Protein AF-A0A976K8Y5-F1 (afdb_monomer_lite)

Sequence (59 aa):
MTAIRMQFFTLAAIILVGILLTGFENAHWFSYFPVLMLLVAGITGVCPGLKFWQKMGFE

Structure (mmCIF, N/CA/C/O backbone):
data_AF-A0A976K8Y5-F1
#
_entry.id   AF-A0A976K8Y5-F1
#
loop_
_atom_site.group_PDB
_atom_site.id
_atom_site.type_symbol
_atom_site.label_atom_id
_atom_site.label_alt_id
_atom_site.label_comp_id
_atom_site.label_asym_id
_atom_site.label_entity_id
_atom_site.label_seq_id
_atom_site.pdbx_PDB_ins_code
_atom_site.Cartn_x
_atom_site.Cartn_y
_atom_site.Cartn_z
_atom_site.occupancy
_atom_site.B_iso_or_equiv
_atom_site.auth_seq_id
_atom_site.auth_comp_id
_atom_site.auth_asym_id
_atom_site.auth_atom_id
_atom_site.pdbx_PDB_model_num
ATOM 1 N N . MET A 1 1 ? -5.929 7.883 13.683 1.00 55.62 1 MET A N 1
ATOM 2 C CA . MET A 1 1 ? -5.286 6.822 12.877 1.00 55.62 1 MET A CA 1
ATOM 3 C C . MET A 1 1 ? -4.734 5.777 13.834 1.00 55.62 1 MET A C 1
ATOM 5 O O . MET A 1 1 ? -3.905 6.127 14.657 1.00 55.62 1 MET A O 1
ATOM 9 N N . THR A 1 2 ? -5.236 4.542 13.803 1.00 76.44 2 THR A N 1
ATOM 10 C CA . THR A 1 2 ? -4.739 3.448 14.663 1.00 76.44 2 THR A CA 1
ATOM 11 C C . THR A 1 2 ? -3.374 2.971 14.154 1.00 76.44 2 THR A C 1
ATOM 13 O O . THR A 1 2 ? -3.178 2.932 12.939 1.00 76.44 2 THR A O 1
ATOM 16 N N . ALA A 1 3 ? -2.455 2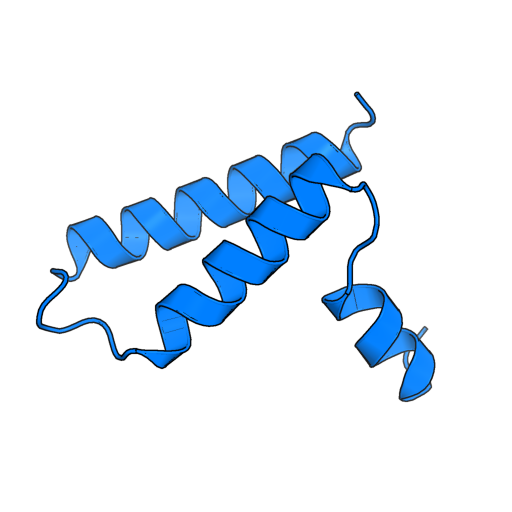.582 15.046 1.00 79.00 3 ALA A N 1
ATOM 17 C CA . ALA A 1 3 ? -1.096 2.118 14.717 1.00 79.00 3 ALA A CA 1
ATOM 18 C C . ALA A 1 3 ? -1.055 1.087 13.569 1.00 79.00 3 ALA A C 1
ATOM 20 O O . ALA A 1 3 ? -0.237 1.182 12.661 1.00 79.00 3 ALA A O 1
ATOM 21 N N . ILE A 1 4 ? -2.028 0.178 13.541 1.00 80.31 4 ILE A N 1
ATOM 22 C CA . ILE A 1 4 ? -2.225 -0.829 12.490 1.00 80.31 4 ILE A CA 1
ATOM 23 C C . ILE A 1 4 ? -2.389 -0.224 11.085 1.00 80.31 4 ILE A C 1
ATOM 25 O O . ILE A 1 4 ? -1.804 -0.725 10.130 1.00 80.31 4 ILE A O 1
ATOM 29 N N . ARG A 1 5 ? -3.109 0.895 10.939 1.00 78.88 5 ARG A N 1
ATOM 30 C CA . ARG A 1 5 ? -3.279 1.565 9.636 1.00 78.88 5 ARG A CA 1
ATOM 31 C C . ARG A 1 5 ? -1.983 2.209 9.149 1.00 78.88 5 ARG A C 1
ATOM 33 O O . ARG A 1 5 ? -1.696 2.150 7.958 1.00 78.88 5 ARG A O 1
ATOM 40 N N . MET A 1 6 ? -1.198 2.780 10.065 1.00 81.94 6 MET A N 1
ATOM 41 C CA . MET A 1 6 ? 0.123 3.335 9.744 1.00 81.94 6 MET A CA 1
ATOM 42 C C . MET A 1 6 ? 1.084 2.224 9.314 1.00 81.94 6 MET A C 1
ATOM 44 O O . MET A 1 6 ? 1.819 2.397 8.350 1.00 81.94 6 MET A O 1
ATOM 48 N N . GLN A 1 7 ? 1.003 1.055 9.953 1.00 83.69 7 GLN A N 1
ATOM 49 C CA . GLN A 1 7 ? 1.841 -0.095 9.627 1.00 83.69 7 GLN A CA 1
ATOM 50 C C . GLN A 1 7 ? 1.589 -0.624 8.206 1.00 83.69 7 GLN A C 1
ATOM 52 O O . GLN A 1 7 ? 2.546 -0.919 7.495 1.00 83.69 7 GLN A O 1
ATOM 57 N N . PHE A 1 8 ? 0.336 -0.663 7.732 1.00 84.50 8 PHE A N 1
ATOM 58 C CA . PHE A 1 8 ? 0.054 -1.015 6.329 1.00 84.50 8 PHE A CA 1
ATOM 59 C C . PHE A 1 8 ? 0.608 -0.005 5.334 1.00 84.50 8 PHE A C 1
ATOM 61 O O . PHE A 1 8 ? 1.116 -0.408 4.291 1.00 84.50 8 PHE A O 1
ATOM 68 N N . PHE A 1 9 ? 0.566 1.287 5.663 1.00 83.38 9 PHE A N 1
ATOM 69 C CA . PHE A 1 9 ? 1.197 2.315 4.838 1.00 83.38 9 PHE A CA 1
ATOM 70 C C . PHE A 1 9 ? 2.719 2.169 4.804 1.00 83.38 9 PHE A C 1
ATOM 72 O O . PHE A 1 9 ? 3.307 2.262 3.729 1.00 83.38 9 PHE A O 1
ATOM 79 N N . THR A 1 10 ? 3.359 1.890 5.941 1.00 85.94 10 THR A N 1
ATOM 80 C CA . THR A 1 10 ? 4.805 1.644 6.001 1.00 85.94 10 THR A CA 1
ATOM 81 C C . THR A 1 10 ? 5.192 0.420 5.174 1.00 85.94 10 THR A C 1
ATOM 83 O O . THR A 1 10 ? 6.127 0.493 4.383 1.00 85.94 10 THR A O 1
ATOM 86 N N . LEU A 1 11 ? 4.444 -0.682 5.279 1.00 87.06 11 LEU A N 1
ATOM 87 C CA . LEU A 1 11 ? 4.682 -1.887 4.479 1.00 87.06 11 LEU A CA 1
ATOM 88 C C . LEU A 1 11 ? 4.460 -1.636 2.980 1.00 87.06 11 LEU A C 1
ATOM 90 O O . LEU A 1 11 ? 5.287 -2.044 2.167 1.00 87.06 11 LEU A O 1
ATOM 94 N N . ALA A 1 12 ? 3.393 -0.921 2.610 1.00 86.50 12 ALA A N 1
ATOM 95 C CA . ALA A 1 12 ? 3.153 -0.519 1.224 1.00 86.50 12 ALA A CA 1
ATOM 96 C C . ALA A 1 12 ? 4.310 0.332 0.680 1.00 86.50 12 ALA A C 1
ATOM 98 O O . ALA A 1 12 ? 4.773 0.088 -0.431 1.00 86.50 12 ALA A O 1
ATOM 99 N N . ALA A 1 13 ? 4.810 1.284 1.475 1.00 86.88 13 ALA A N 1
ATOM 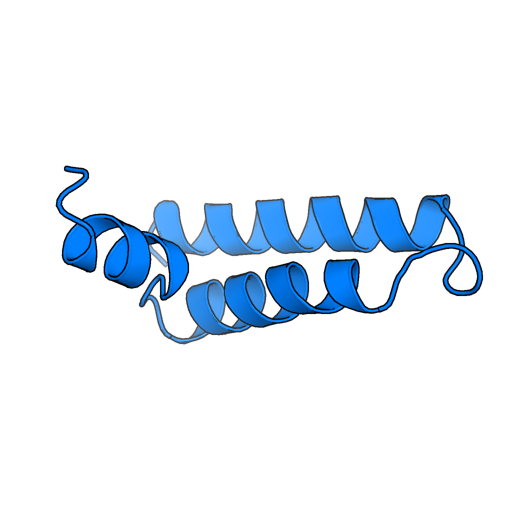100 C CA . ALA A 1 13 ? 5.939 2.129 1.106 1.00 86.88 13 ALA A CA 1
ATOM 101 C C . ALA A 1 13 ? 7.229 1.316 0.928 1.00 86.88 13 ALA A C 1
ATOM 103 O O . ALA A 1 1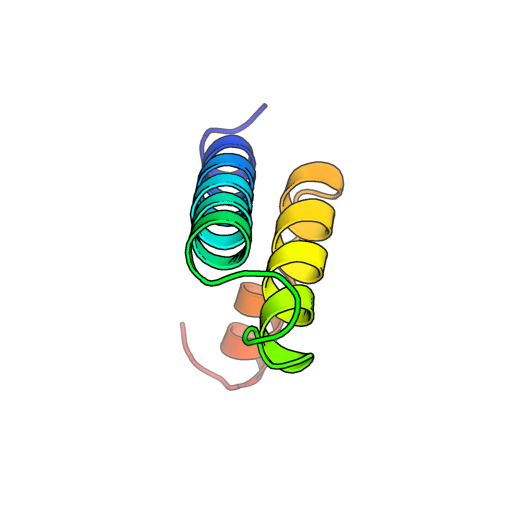3 ? 7.924 1.509 -0.062 1.00 86.88 13 ALA A O 1
ATOM 104 N N . ILE A 1 14 ? 7.524 0.368 1.824 1.00 89.12 14 ILE A N 1
ATOM 105 C CA . ILE A 1 14 ? 8.708 -0.501 1.721 1.00 89.12 14 ILE A CA 1
ATOM 106 C C . ILE A 1 14 ? 8.664 -1.340 0.439 1.00 89.12 14 ILE A C 1
ATOM 108 O O . ILE A 1 14 ? 9.663 -1.424 -0.272 1.00 89.12 14 ILE A O 1
ATOM 112 N N . ILE A 1 15 ? 7.512 -1.931 0.108 1.00 86.94 15 ILE A N 1
ATOM 113 C CA . ILE A 1 15 ? 7.369 -2.750 -1.105 1.00 86.94 15 ILE A CA 1
ATOM 114 C C . ILE A 1 15 ? 7.469 -1.877 -2.360 1.00 86.94 15 ILE A C 1
ATOM 116 O O . ILE A 1 15 ? 8.125 -2.264 -3.324 1.00 86.94 15 ILE A O 1
ATOM 120 N N . LEU A 1 16 ? 6.882 -0.678 -2.343 1.00 86.19 16 LEU A N 1
ATOM 121 C CA . LEU A 1 16 ? 6.968 0.272 -3.454 1.00 86.19 16 LEU A CA 1
ATOM 122 C C . LEU A 1 16 ? 8.416 0.747 -3.669 1.00 86.19 16 LEU A C 1
ATOM 124 O O . LEU A 1 16 ? 8.885 0.782 -4.805 1.00 86.19 16 LEU A O 1
ATOM 128 N N . VAL A 1 17 ? 9.157 1.013 -2.589 1.00 88.94 17 VAL A N 1
ATOM 129 C CA . VAL A 1 17 ? 10.601 1.298 -2.635 1.00 88.94 17 VAL A CA 1
ATOM 130 C C . VAL A 1 17 ? 11.382 0.099 -3.183 1.00 88.94 17 VAL A C 1
ATOM 132 O O . VAL A 1 17 ? 12.267 0.282 -4.013 1.00 88.94 17 VAL A O 1
ATOM 135 N N . GLY A 1 18 ? 11.025 -1.129 -2.800 1.00 84.81 18 GLY A N 1
ATOM 136 C CA . GLY A 1 18 ? 11.622 -2.346 -3.357 1.00 84.81 18 GLY A CA 1
ATOM 137 C C . GLY A 1 18 ? 11.407 -2.483 -4.869 1.00 84.81 18 GLY A C 1
ATOM 138 O O . GLY A 1 18 ? 12.346 -2.802 -5.597 1.00 84.81 18 GLY A O 1
ATOM 139 N N . ILE A 1 19 ? 10.204 -2.177 -5.361 1.00 85.75 19 ILE A N 1
ATOM 140 C CA . ILE A 1 19 ? 9.887 -2.173 -6.800 1.00 85.75 19 ILE A CA 1
ATOM 141 C C . ILE A 1 19 ? 10.689 -1.087 -7.528 1.00 85.75 19 ILE A C 1
ATOM 143 O O . ILE A 1 19 ? 11.261 -1.354 -8.584 1.00 85.75 19 ILE A O 1
ATOM 147 N N . LEU A 1 20 ? 10.794 0.107 -6.937 1.00 84.19 20 LEU A N 1
ATOM 148 C CA . LEU A 1 20 ? 11.617 1.200 -7.458 1.00 84.19 20 LEU A CA 1
ATOM 149 C C . LEU A 1 20 ? 13.096 0.805 -7.585 1.00 84.19 20 LEU A C 1
ATOM 151 O O . LEU A 1 20 ? 13.696 1.075 -8.621 1.00 84.19 20 LEU A O 1
ATOM 155 N N . LEU A 1 21 ? 13.671 0.143 -6.573 1.00 84.62 21 LEU A N 1
ATOM 156 C CA . LEU A 1 21 ? 15.071 -0.309 -6.598 1.00 84.62 21 LEU A CA 1
ATOM 157 C C . LEU A 1 21 ? 15.316 -1.465 -7.577 1.00 84.62 21 LEU A C 1
ATOM 159 O O . LEU A 1 21 ? 16.402 -1.570 -8.136 1.00 84.62 21 LEU A O 1
ATOM 163 N N . THR A 1 22 ? 14.324 -2.334 -7.776 1.00 84.62 22 THR A N 1
ATOM 164 C CA . THR A 1 22 ? 14.424 -3.477 -8.702 1.00 84.62 22 THR A CA 1
ATOM 165 C C . THR A 1 22 ? 14.284 -3.030 -10.165 1.00 84.62 22 THR A C 1
ATOM 167 O O . THR A 1 22 ? 14.758 -3.704 -11.082 1.00 84.62 22 THR A O 1
ATOM 170 N N . GLY A 1 23 ? 13.670 -1.866 -10.389 1.00 79.88 23 GLY A N 1
ATOM 171 C CA . GLY A 1 23 ? 13.301 -1.361 -11.704 1.00 79.88 23 GLY A CA 1
ATOM 172 C C . GLY A 1 23 ? 11.942 -1.908 -12.139 1.00 79.88 23 GLY A C 1
ATOM 173 O O . GLY A 1 23 ? 11.684 -3.112 -12.075 1.00 79.88 23 GLY A O 1
ATOM 174 N N . PHE A 1 24 ? 11.070 -1.014 -12.613 1.00 74.50 24 PHE A N 1
ATOM 175 C CA . PHE A 1 24 ? 9.699 -1.347 -13.022 1.00 74.50 24 PHE A CA 1
ATOM 176 C C . PHE A 1 24 ? 9.633 -2.386 -14.153 1.00 74.50 24 PHE A C 1
ATOM 178 O O . PHE A 1 24 ? 8.636 -3.095 -14.253 1.00 74.50 24 PHE A O 1
ATOM 185 N N . GLU A 1 25 ? 10.692 -2.511 -14.961 1.00 77.19 25 GLU A N 1
ATOM 186 C CA . GLU A 1 25 ? 10.809 -3.517 -16.028 1.00 77.19 25 GLU A CA 1
ATOM 187 C C . GLU A 1 25 ? 11.136 -4.929 -15.514 1.00 77.19 25 GLU A C 1
ATOM 189 O O . GLU A 1 25 ? 10.761 -5.908 -16.151 1.00 77.19 25 GLU A O 1
ATOM 194 N N . ASN A 1 26 ? 11.790 -5.056 -14.353 1.00 80.25 26 ASN A N 1
ATOM 195 C CA . ASN A 1 26 ? 12.146 -6.357 -13.769 1.00 80.25 26 ASN A CA 1
ATOM 196 C C . ASN A 1 26 ? 11.128 -6.838 -12.727 1.00 80.25 26 ASN A C 1
ATOM 198 O O . ASN A 1 26 ? 11.065 -8.028 -12.411 1.00 80.25 26 ASN A O 1
ATOM 202 N N . ALA A 1 27 ? 10.337 -5.927 -12.157 1.00 80.62 27 ALA A N 1
ATOM 203 C CA . ALA A 1 27 ? 9.318 -6.280 -11.183 1.00 80.62 27 ALA A CA 1
ATOM 204 C C . ALA A 1 27 ? 8.133 -6.971 -11.875 1.00 80.62 27 ALA A C 1
ATOM 206 O O . ALA A 1 27 ? 7.374 -6.353 -12.621 1.00 80.62 27 ALA A O 1
ATOM 207 N N . HIS A 1 28 ? 7.943 -8.260 -11.584 1.00 78.94 28 HIS A N 1
ATOM 208 C CA . HIS A 1 28 ? 6.793 -9.014 -12.076 1.00 78.94 28 HIS A CA 1
ATOM 209 C C . HIS A 1 28 ? 5.481 -8.318 -11.669 1.00 78.94 28 HIS A C 1
ATOM 211 O O . HIS A 1 28 ? 5.346 -7.866 -10.529 1.00 78.94 28 HIS A O 1
ATOM 217 N N . TRP A 1 29 ? 4.484 -8.295 -12.566 1.00 82.00 29 TRP A N 1
ATOM 218 C CA . TRP A 1 29 ? 3.160 -7.672 -12.353 1.00 82.00 29 TRP A CA 1
ATOM 219 C C . TRP A 1 29 ? 2.541 -8.006 -10.982 1.00 82.00 29 TRP A C 1
ATOM 221 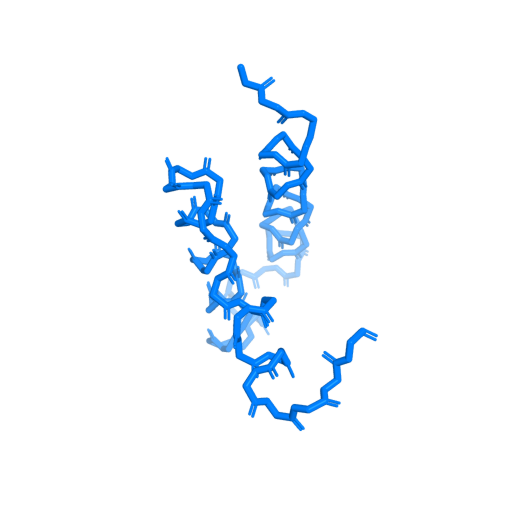O O . TRP A 1 29 ? 1.852 -7.203 -10.353 1.00 82.00 29 TRP A O 1
ATOM 231 N N . PHE A 1 30 ? 2.801 -9.219 -10.501 1.00 81.94 30 PHE A N 1
ATOM 232 C CA . PHE A 1 30 ? 2.269 -9.710 -9.237 1.00 81.94 30 PHE A CA 1
ATOM 233 C C . PHE A 1 30 ? 2.693 -8.867 -8.024 1.00 81.94 30 PHE A C 1
ATOM 235 O O . PHE A 1 30 ? 1.913 -8.748 -7.086 1.00 81.94 30 PHE A O 1
ATOM 242 N N . SER A 1 31 ? 3.863 -8.221 -8.045 1.00 79.88 31 SER A N 1
ATOM 243 C CA . SER A 1 31 ? 4.347 -7.391 -6.930 1.00 79.88 31 SER A CA 1
ATOM 244 C C . SER A 1 31 ? 3.560 -6.090 -6.741 1.00 79.88 31 SER A C 1
ATOM 246 O O . SER A 1 31 ? 3.544 -5.544 -5.640 1.00 79.88 31 SER A O 1
ATOM 248 N N . TYR A 1 32 ? 2.838 -5.612 -7.759 1.00 81.06 32 TYR A N 1
ATOM 249 C CA . TYR A 1 32 ? 1.970 -4.433 -7.626 1.00 81.06 32 TYR A CA 1
ATOM 250 C C . TYR A 1 32 ? 0.661 -4.752 -6.885 1.00 81.06 32 TYR A C 1
ATOM 252 O O . TYR A 1 32 ? 0.083 -3.880 -6.234 1.00 81.06 32 TYR A O 1
ATOM 260 N N . PHE A 1 33 ? 0.210 -6.009 -6.929 1.00 85.38 33 PHE A N 1
ATOM 261 C CA . PHE A 1 33 ? -1.008 -6.465 -6.258 1.00 85.38 33 PHE A CA 1
ATOM 262 C C . PHE A 1 33 ? -0.979 -6.290 -4.724 1.00 85.38 33 PHE A C 1
ATOM 264 O O . PHE A 1 33 ? -1.914 -5.689 -4.185 1.00 85.38 33 PHE A O 1
ATOM 271 N N . PRO A 1 34 ? 0.069 -6.725 -3.989 1.00 84.19 34 PRO A N 1
ATOM 272 C CA . PRO A 1 34 ? 0.154 -6.498 -2.551 1.00 84.19 34 PRO A CA 1
ATOM 273 C C . PRO A 1 34 ? 0.253 -5.010 -2.203 1.00 84.19 34 PRO A C 1
ATOM 275 O O . PRO A 1 34 ? -0.348 -4.599 -1.215 1.00 84.19 34 PRO A O 1
ATOM 278 N N . VAL A 1 35 ? 0.917 -4.181 -3.020 1.00 85.56 35 VAL A N 1
ATOM 279 C CA . VAL A 1 35 ? 0.955 -2.719 -2.811 1.00 85.56 35 VAL A CA 1
ATOM 280 C C . VAL A 1 35 ? -0.456 -2.128 -2.858 1.00 85.56 35 VAL A C 1
ATOM 282 O O . VAL A 1 35 ? -0.840 -1.373 -1.965 1.00 85.56 35 VAL A O 1
ATOM 285 N N . LEU A 1 36 ? -1.258 -2.525 -3.849 1.00 84.25 36 LEU A N 1
ATOM 286 C CA . LEU A 1 36 ? -2.659 -2.120 -3.985 1.00 84.25 36 LEU A CA 1
ATOM 287 C C . LEU A 1 36 ? -3.514 -2.590 -2.800 1.00 84.25 36 LEU A C 1
ATOM 289 O O . LEU A 1 36 ? -4.241 -1.790 -2.213 1.00 84.25 36 LEU A O 1
ATOM 293 N N . MET A 1 37 ? -3.392 -3.858 -2.397 1.00 83.25 37 MET A N 1
ATOM 294 C CA . MET A 1 37 ? -4.108 -4.392 -1.230 1.00 83.25 37 MET A CA 1
ATOM 295 C C . MET A 1 37 ? -3.743 -3.661 0.065 1.00 83.25 37 MET A C 1
ATOM 297 O O . MET A 1 37 ? -4.630 -3.384 0.873 1.00 83.25 37 MET A O 1
ATOM 301 N N . LEU A 1 38 ? -2.464 -3.341 0.268 1.00 84.44 38 LEU A N 1
ATOM 302 C CA . LEU A 1 38 ? -1.975 -2.656 1.465 1.00 84.44 38 LEU A CA 1
ATOM 303 C C . LEU A 1 38 ? -2.383 -1.179 1.491 1.00 84.44 38 LEU A C 1
ATOM 305 O O . LEU A 1 38 ? -2.764 -0.681 2.549 1.00 84.44 38 LEU A O 1
ATOM 309 N N . LEU A 1 39 ? -2.385 -0.492 0.344 1.00 82.62 39 LEU A N 1
ATOM 310 C CA . LEU A 1 39 ? -2.904 0.876 0.234 1.00 82.62 39 LEU A CA 1
ATOM 311 C C . LEU A 1 39 ? -4.406 0.930 0.516 1.00 82.62 39 LEU A C 1
ATOM 313 O O . LEU A 1 39 ? -4.857 1.744 1.325 1.00 82.62 39 LEU A O 1
ATOM 317 N N . VAL A 1 40 ? -5.184 0.024 -0.083 1.00 81.81 40 VAL A N 1
ATOM 318 C CA . VAL A 1 40 ? -6.623 -0.081 0.194 1.00 81.81 40 VAL A CA 1
ATOM 319 C C . VAL A 1 40 ? -6.859 -0.424 1.666 1.00 81.81 40 VAL A C 1
ATOM 321 O O . VAL A 1 40 ? -7.746 0.169 2.280 1.00 81.81 40 VAL A O 1
ATOM 324 N N . ALA A 1 41 ? -6.048 -1.298 2.270 1.00 81.75 41 ALA A N 1
ATOM 325 C CA . ALA A 1 41 ? -6.126 -1.611 3.6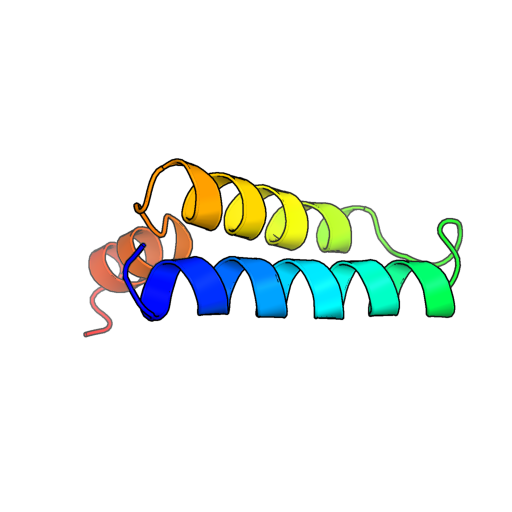98 1.00 81.75 41 ALA A CA 1
ATOM 326 C C . ALA A 1 41 ? -5.788 -0.409 4.592 1.00 81.75 41 ALA A C 1
ATOM 328 O O . ALA A 1 41 ? -6.469 -0.162 5.591 1.00 81.75 41 ALA A O 1
ATOM 329 N N . GLY A 1 42 ? -4.788 0.388 4.212 1.00 79.94 42 GLY A N 1
ATOM 330 C CA . GLY A 1 42 ? -4.428 1.630 4.892 1.00 79.94 42 GLY A CA 1
ATOM 331 C C . GLY A 1 42 ? -5.551 2.674 4.852 1.00 79.94 42 GLY A C 1
ATOM 332 O O . GLY A 1 42 ? -5.793 3.353 5.857 1.00 79.94 42 GLY A O 1
ATOM 333 N N . ILE A 1 43 ? -6.285 2.771 3.736 1.00 81.75 43 ILE A N 1
ATOM 334 C CA . ILE A 1 43 ? -7.383 3.736 3.519 1.00 81.75 43 ILE A CA 1
ATOM 335 C C . ILE A 1 43 ? -8.711 3.269 4.135 1.00 81.75 43 ILE A C 1
ATOM 337 O O . ILE A 1 43 ? -9.398 4.054 4.790 1.00 81.75 43 ILE A O 1
ATOM 341 N N . THR A 1 44 ? -9.081 2.004 3.961 1.00 79.50 44 THR A N 1
ATOM 342 C CA . THR A 1 44 ? -10.362 1.460 4.450 1.00 79.50 44 THR A CA 1
ATOM 343 C C . THR A 1 44 ? -10.290 0.977 5.896 1.00 79.50 44 THR A C 1
ATOM 345 O O . THR A 1 44 ? -11.315 0.879 6.564 1.00 79.50 44 THR A O 1
ATOM 348 N N . GLY A 1 45 ? -9.089 0.689 6.410 1.00 67.81 45 GLY A N 1
ATOM 349 C CA . GLY A 1 45 ? -8.897 0.079 7.727 1.00 67.81 45 GLY A CA 1
ATOM 350 C C . GLY A 1 45 ? -9.274 -1.406 7.782 1.00 67.81 45 GLY A C 1
ATOM 351 O O . GLY A 1 45 ? -9.153 -2.021 8.838 1.00 67.81 45 GLY A O 1
ATOM 352 N N . VAL A 1 46 ? -9.710 -1.991 6.662 1.00 71.69 46 VAL A N 1
ATOM 353 C CA . VAL A 1 46 ? -10.013 -3.416 6.532 1.00 71.69 46 VAL A CA 1
ATOM 354 C C . VAL A 1 46 ? -8.836 -4.082 5.848 1.00 71.69 46 VAL A C 1
ATOM 356 O O . VAL A 1 46 ? -8.433 -3.671 4.768 1.00 71.69 46 VAL A O 1
ATOM 359 N N . CYS A 1 47 ? -8.296 -5.130 6.458 1.00 75.19 47 CYS A N 1
ATOM 360 C CA . CYS A 1 47 ? -7.191 -5.889 5.884 1.00 75.19 47 CYS A CA 1
ATOM 361 C C . CYS A 1 47 ? -7.748 -7.061 5.089 1.00 75.19 47 CYS A C 1
ATOM 363 O O . CYS A 1 47 ? -8.074 -8.083 5.698 1.00 75.19 47 CYS A O 1
ATOM 365 N N . PRO A 1 48 ? -7.872 -6.963 3.753 1.00 71.50 48 PRO A N 1
ATOM 366 C CA . PRO A 1 48 ? -8.358 -8.077 2.951 1.00 71.50 48 PRO A CA 1
ATOM 367 C C . PRO A 1 48 ? -7.478 -9.318 3.119 1.00 71.50 48 PRO A C 1
ATOM 369 O O . PRO A 1 48 ? -8.010 -10.419 3.164 1.00 71.50 48 PRO A O 1
ATOM 372 N N . GLY A 1 49 ? -6.164 -9.149 3.314 1.00 73.31 49 GLY A N 1
ATOM 373 C CA . GLY A 1 49 ? -5.250 -10.260 3.595 1.00 73.31 49 GLY A CA 1
ATOM 374 C C . GLY A 1 49 ? -5.571 -10.978 4.908 1.00 73.31 49 GLY A C 1
ATOM 375 O O . GLY A 1 49 ? -5.684 -12.197 4.922 1.00 73.31 49 GLY A O 1
ATOM 376 N N . LEU A 1 50 ? -5.815 -10.228 5.987 1.00 73.50 50 LEU A N 1
ATOM 377 C CA . LEU A 1 50 ? -6.199 -10.805 7.279 1.00 73.50 50 LEU A CA 1
ATOM 378 C C . LEU A 1 50 ? -7.556 -11.508 7.182 1.00 73.50 50 LEU A C 1
ATOM 380 O O . LEU A 1 50 ? -7.706 -12.633 7.633 1.00 73.50 50 LEU A O 1
ATOM 384 N N . LYS A 1 51 ? -8.534 -10.875 6.525 1.00 75.31 51 LYS A N 1
ATOM 385 C CA . LYS A 1 51 ? -9.878 -11.441 6.356 1.00 75.31 51 LYS A CA 1
ATOM 386 C C . LYS A 1 51 ? -9.871 -12.701 5.484 1.00 75.31 51 LYS A C 1
ATOM 388 O O . LYS A 1 51 ? -10.685 -13.594 5.696 1.00 75.31 51 LYS A O 1
ATOM 393 N N . PHE A 1 52 ? -8.969 -12.765 4.505 1.00 80.56 52 PHE A N 1
ATOM 394 C CA . PHE A 1 52 ? -8.737 -13.949 3.683 1.00 80.56 52 PHE A CA 1
ATOM 395 C C . PHE A 1 52 ? -8.142 -15.093 4.514 1.00 80.56 52 PHE A C 1
ATOM 397 O O . PHE A 1 52 ? -8.691 -16.189 4.494 1.00 80.56 52 PHE A O 1
ATOM 404 N N . TRP A 1 53 ? -7.098 -14.828 5.303 1.00 77.81 53 TRP A N 1
ATOM 405 C CA . TRP A 1 53 ? -6.473 -15.836 6.169 1.00 77.81 53 TRP A CA 1
ATOM 406 C C . TRP A 1 53 ? -7.395 -16.311 7.302 1.00 77.81 53 TRP A C 1
ATOM 408 O O . TRP A 1 53 ? -7.513 -17.516 7.514 1.00 77.81 53 TRP A O 1
ATOM 418 N N . GLN A 1 54 ? -8.159 -15.403 7.917 1.00 79.69 54 GLN A N 1
ATOM 419 C CA . GLN A 1 54 ? -9.204 -15.752 8.886 1.00 79.69 54 GLN A CA 1
ATOM 420 C C . GLN A 1 54 ? -10.298 -16.622 8.259 1.00 79.69 54 GLN A C 1
ATOM 422 O O . GLN A 1 54 ? -10.755 -17.583 8.871 1.00 79.69 54 GLN A O 1
ATOM 427 N N . LYS A 1 55 ? -10.706 -16.341 7.011 1.00 78.81 55 LYS A N 1
ATOM 428 C CA . LYS A 1 55 ? -11.643 -17.211 6.280 1.00 78.81 55 LYS A CA 1
ATOM 429 C C . LYS A 1 55 ? -11.069 -18.592 5.968 1.00 78.81 55 LYS A C 1
ATOM 431 O O . LYS A 1 55 ? -11.849 -19.525 5.811 1.00 78.81 55 LYS A O 1
ATOM 436 N N . MET A 1 56 ? -9.748 -18.722 5.862 1.00 81.50 56 MET A N 1
ATOM 437 C CA . MET A 1 56 ? -9.075 -20.009 5.669 1.00 81.50 56 MET A CA 1
ATOM 438 C C . MET A 1 56 ? -8.819 -20.763 6.985 1.00 81.50 56 MET A C 1
ATOM 440 O O . MET A 1 56 ? -8.239 -21.842 6.948 1.00 81.50 56 MET A O 1
ATOM 444 N N . GLY A 1 57 ? -9.279 -20.238 8.128 1.00 82.00 57 GLY A N 1
ATOM 445 C CA . GLY A 1 57 ? -9.186 -20.912 9.427 1.00 82.00 57 GLY A CA 1
ATOM 446 C C . GLY A 1 57 ? -7.864 -20.698 10.164 1.00 82.00 57 GLY A C 1
ATOM 447 O O . GLY A 1 57 ? -7.588 -21.412 11.122 1.00 82.00 57 GLY A O 1
ATOM 448 N N . PHE A 1 58 ? -7.053 -19.734 9.728 1.00 71.62 58 PHE A N 1
ATOM 449 C CA . PHE A 1 58 ? -5.854 -19.321 10.447 1.00 71.62 58 PHE A CA 1
ATOM 450 C C . PHE A 1 58 ? -6.20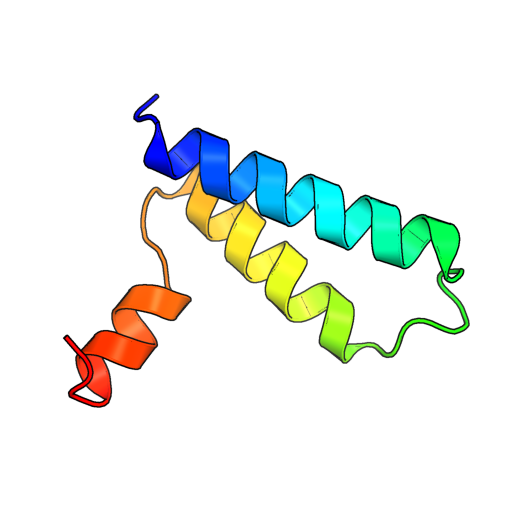7 -18.134 11.348 1.00 71.62 58 PHE A C 1
ATOM 452 O O . PHE A 1 58 ? -6.615 -17.080 10.849 1.00 71.62 58 PHE A O 1
ATOM 459 N N . GLU A 1 59 ? -6.098 -18.343 12.660 1.00 65.94 59 GLU A N 1
ATOM 460 C CA . GLU A 1 59 ? -6.303 -17.331 13.706 1.00 65.94 59 GLU A CA 1
ATOM 461 C C . GLU A 1 59 ? -4.970 -16.728 14.162 1.00 65.94 59 GLU A C 1
ATOM 463 O O . GLU A 1 59 ? -4.004 -17.505 14.352 1.00 65.94 59 GLU A O 1
#

Radius of gyration: 12.71 Å; chains: 1; bounding box: 27×28×31 Å

pLDDT: mean 80.38, std 5.94, range [55.62, 89.12]

Secondary structure (DSSP, 8-state):
--HHHHHHHHHHHHHHHHHHHH-TTTS-GGGHHHHHHHHHHHHHS--HHHHHHHHTT--

Foldseek 3Di:
DDPVLVVLVVVLVVLVVVCVVCDVVRDDPVSVVSSVQSVCCSVVVDRPVVVVCVVVVHD